Protein AF-A0A7Y2EKR3-F1 (afdb_monomer_lite)

pLDDT: mean 82.14, std 17.82, range [46.25, 97.62]

Sequence (101 aa):
MEQNEEEILEKFDDTYSQEEESLEIPQEVRKINTQAYDKSVADVVRMMAENDINLNPEYQRNYIWDNKRASLLIESIILNVPIPVIYVAQEDDDSWTVIEG

Radius of gyration: 22.46 Å; chains: 1; bounding box: 63×31×43 Å

Foldseek 3Di:
DVVVVVVVVVVVVVVVPPPPPPPCDDPVVPDDDDDDDDDDPVVVVVCVVVVLEAADPPPDDPDDDDPVNVVVVVVCVVVVNDDDDWDWDQDPVRRIYTDGD

Structure (mmCIF, N/CA/C/O backbone):
data_AF-A0A7Y2EKR3-F1
#
_entry.id   AF-A0A7Y2EKR3-F1
#
loop_
_atom_site.group_PDB
_atom_site.id
_atom_site.type_symbol
_atom_site.label_atom_id
_atom_site.label_alt_id
_atom_site.label_comp_id
_atom_site.label_asym_id
_atom_site.label_entity_id
_atom_site.label_seq_id
_atom_site.pdbx_PDB_ins_code
_atom_site.Cartn_x
_atom_site.Cartn_y
_atom_site.Cartn_z
_atom_site.occupancy
_atom_site.B_iso_or_equiv
_atom_site.auth_seq_id
_atom_site.auth_comp_id
_atom_site.auth_asym_id
_atom_site.auth_atom_id
_atom_site.pdbx_PDB_model_num
ATOM 1 N N . MET A 1 1 ? 47.640 -19.217 22.504 1.00 51.69 1 MET A N 1
ATOM 2 C CA . MET A 1 1 ? 46.218 -19.012 22.158 1.00 51.69 1 MET A CA 1
ATOM 3 C C . MET A 1 1 ? 45.956 -17.597 21.656 1.00 51.69 1 MET A C 1
ATOM 5 O O . MET A 1 1 ? 45.024 -17.452 20.893 1.00 51.69 1 MET A O 1
ATOM 9 N N . GLU A 1 2 ? 46.795 -16.605 21.977 1.00 53.16 2 GLU A N 1
ATOM 10 C CA . GLU A 1 2 ? 46.658 -15.228 21.454 1.00 53.16 2 GLU A CA 1
ATOM 11 C C . GLU A 1 2 ? 47.171 -15.047 20.009 1.00 53.16 2 GLU A C 1
ATOM 13 O O . GLU A 1 2 ? 46.659 -14.213 19.279 1.00 53.16 2 GLU A O 1
ATOM 18 N N . GLN A 1 3 ? 48.100 -15.887 19.529 1.00 51.62 3 GLN A N 1
ATOM 19 C CA . GLN A 1 3 ? 48.623 -15.798 18.147 1.00 51.62 3 GLN A CA 1
ATOM 20 C C . GLN A 1 3 ? 47.604 -16.161 17.050 1.00 51.62 3 GLN A C 1
ATOM 22 O O . GLN A 1 3 ? 47.893 -15.985 15.877 1.00 51.62 3 GLN A O 1
ATOM 27 N N . ASN A 1 4 ? 46.430 -16.680 17.418 1.00 57.44 4 ASN A N 1
ATOM 28 C CA . ASN A 1 4 ? 45.395 -17.090 16.468 1.00 57.44 4 ASN A CA 1
ATOM 29 C C . ASN A 1 4 ? 44.297 -16.023 16.312 1.00 57.44 4 ASN A C 1
ATOM 31 O O . ASN A 1 4 ? 43.493 -16.124 15.399 1.00 57.44 4 ASN A O 1
ATOM 35 N N . GLU A 1 5 ? 44.230 -15.028 17.204 1.00 51.25 5 GLU A N 1
ATOM 36 C CA . GLU A 1 5 ? 43.253 -13.931 17.122 1.00 51.25 5 GLU A CA 1
ATOM 37 C C . GLU A 1 5 ? 43.764 -12.784 16.243 1.00 51.25 5 GLU A C 1
ATOM 39 O O . GLU A 1 5 ? 42.988 -12.230 15.467 1.00 51.25 5 GLU A O 1
ATOM 44 N N . GLU A 1 6 ? 45.066 -12.482 16.288 1.00 51.97 6 GLU A N 1
ATOM 45 C CA . GLU A 1 6 ? 45.684 -11.464 15.424 1.00 51.97 6 GLU A CA 1
ATOM 46 C C . GLU A 1 6 ? 45.640 -11.868 13.939 1.00 51.97 6 GLU A C 1
ATOM 48 O O . GLU A 1 6 ? 45.283 -11.051 13.098 1.00 51.97 6 GLU A O 1
ATOM 53 N N . GLU A 1 7 ? 45.869 -13.148 13.620 1.00 53.03 7 GLU A N 1
ATOM 54 C CA . GLU A 1 7 ? 45.797 -13.681 12.246 1.00 53.03 7 GLU A CA 1
ATOM 55 C C . GLU A 1 7 ? 44.355 -13.710 11.692 1.00 53.03 7 GLU A C 1
ATOM 57 O O . GLU A 1 7 ? 44.124 -13.626 10.483 1.00 53.03 7 GLU A O 1
ATOM 62 N N . ILE A 1 8 ? 43.358 -13.814 12.580 1.00 55.84 8 ILE A N 1
ATOM 63 C CA . ILE A 1 8 ? 41.944 -13.697 12.211 1.00 55.84 8 ILE A CA 1
ATOM 64 C C . ILE A 1 8 ? 41.613 -12.229 11.928 1.00 55.84 8 ILE A C 1
ATOM 66 O O . ILE A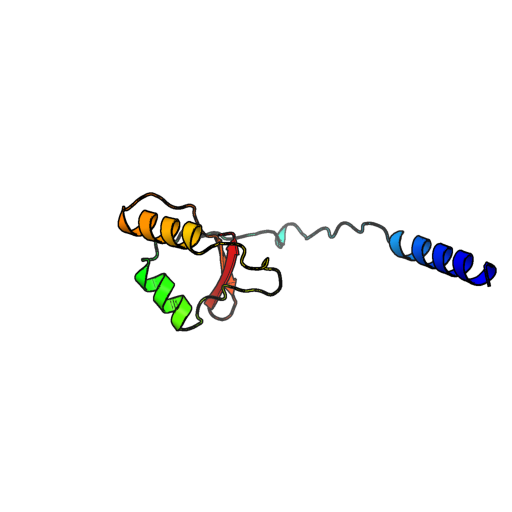 1 8 ? 41.021 -11.944 10.892 1.00 55.84 8 ILE A O 1
ATOM 70 N N . LEU A 1 9 ? 42.023 -11.301 12.798 1.00 48.94 9 LEU A N 1
ATOM 71 C CA . LEU A 1 9 ? 41.780 -9.863 12.630 1.00 48.94 9 LEU A CA 1
ATOM 72 C C . LEU A 1 9 ? 42.410 -9.303 11.343 1.00 48.94 9 LEU A C 1
ATOM 74 O O . LEU A 1 9 ? 41.753 -8.534 10.647 1.00 48.94 9 LEU A O 1
ATOM 78 N N . GLU A 1 10 ? 43.614 -9.750 10.976 1.00 51.72 10 GLU A N 1
ATOM 79 C CA . GLU A 1 10 ? 44.291 -9.355 9.728 1.00 51.72 10 GLU A CA 1
ATOM 80 C C . GLU A 1 10 ? 43.524 -9.829 8.477 1.00 51.72 10 GLU A C 1
ATOM 82 O O . GLU A 1 10 ? 43.320 -9.070 7.532 1.00 51.72 10 GLU A O 1
ATOM 87 N N . LYS A 1 11 ? 42.983 -11.058 8.496 1.00 46.41 11 LYS A N 1
ATOM 88 C CA . LYS A 1 11 ? 42.132 -11.577 7.406 1.00 46.41 11 LYS A CA 1
ATOM 89 C C . LYS A 1 11 ? 40.789 -10.862 7.272 1.00 46.41 11 LYS A C 1
ATOM 91 O O . LYS A 1 11 ? 40.209 -10.850 6.182 1.00 46.41 11 LYS A O 1
ATOM 96 N N . PHE A 1 12 ? 40.262 -10.326 8.371 1.00 47.59 12 PHE A N 1
ATOM 97 C CA . PHE A 1 12 ? 39.018 -9.565 8.346 1.00 47.59 12 PHE A CA 1
ATOM 98 C C . PHE A 1 12 ? 39.219 -8.1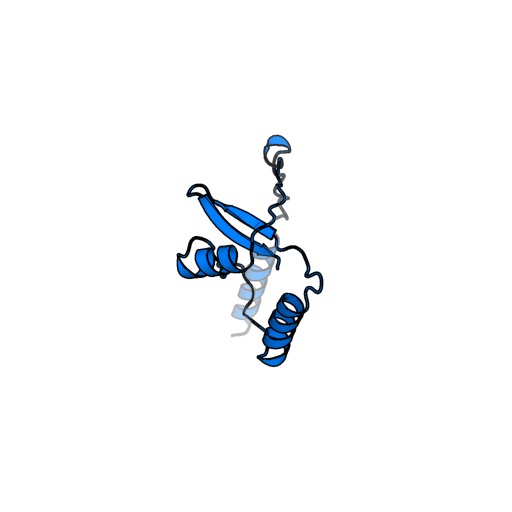78 7.717 1.00 47.59 12 PHE A C 1
ATOM 100 O O . PHE A 1 12 ? 38.320 -7.734 7.011 1.00 47.59 12 PHE A O 1
ATOM 107 N N . ASP A 1 13 ? 40.379 -7.536 7.888 1.00 46.25 13 ASP A N 1
ATOM 108 C CA . ASP A 1 13 ? 40.660 -6.194 7.343 1.00 46.25 13 ASP A CA 1
ATOM 109 C C . ASP A 1 13 ? 40.901 -6.203 5.817 1.00 46.25 13 ASP A C 1
ATOM 111 O O . ASP A 1 13 ? 40.355 -5.381 5.075 1.00 46.25 13 ASP A O 1
ATOM 115 N N . ASP A 1 14 ? 41.598 -7.226 5.308 1.00 47.84 14 ASP A N 1
ATOM 116 C CA . ASP A 1 14 ? 41.846 -7.391 3.866 1.00 47.84 14 ASP A CA 1
ATOM 117 C C . ASP A 1 14 ? 40.567 -7.680 3.052 1.00 47.84 14 ASP A C 1
ATOM 119 O O . ASP A 1 14 ? 40.519 -7.439 1.844 1.00 47.84 14 ASP A O 1
ATOM 123 N N . THR A 1 15 ? 39.500 -8.179 3.690 1.00 46.50 15 THR A N 1
ATOM 124 C CA . THR A 1 15 ? 38.248 -8.532 2.994 1.00 46.50 15 THR A CA 1
ATOM 125 C C . THR A 1 15 ? 37.332 -7.321 2.775 1.00 46.50 15 THR A C 1
ATOM 127 O O . THR A 1 15 ? 36.603 -7.290 1.783 1.00 46.50 15 THR A O 1
ATOM 130 N N . TYR A 1 16 ? 37.378 -6.308 3.649 1.00 52.12 16 TYR A N 1
ATOM 131 C CA . TYR A 1 16 ? 36.554 -5.091 3.526 1.00 52.12 16 TYR A CA 1
ATOM 132 C C . TYR A 1 16 ? 37.221 -3.966 2.728 1.00 52.12 16 TYR A C 1
ATOM 134 O O . TYR A 1 16 ? 36.582 -2.954 2.457 1.00 52.12 16 TYR A O 1
ATOM 142 N N . SER A 1 17 ? 38.469 -4.158 2.300 1.00 48.19 17 SER A N 1
ATOM 143 C CA . SER A 1 17 ? 39.166 -3.235 1.397 1.00 48.19 17 SER A CA 1
ATOM 144 C C . SER A 1 17 ? 38.848 -3.488 -0.083 1.00 48.19 17 SER A C 1
ATOM 146 O O . SER A 1 17 ? 39.520 -2.938 -0.955 1.00 48.19 17 SER A O 1
ATOM 148 N N . GLN A 1 18 ? 37.830 -4.306 -0.390 1.00 49.41 18 GLN A N 1
ATOM 149 C CA . GLN A 1 18 ? 37.276 -4.377 -1.739 1.00 49.41 18 GLN A CA 1
ATOM 150 C C . GLN A 1 18 ? 36.710 -3.004 -2.075 1.00 49.41 18 GLN A C 1
ATOM 152 O O . GLN A 1 18 ? 35.705 -2.578 -1.511 1.00 49.41 18 GLN A O 1
ATOM 157 N N . GLU A 1 19 ? 37.458 -2.318 -2.933 1.00 53.31 19 GLU A N 1
ATOM 158 C CA . GLU A 1 19 ? 37.118 -1.100 -3.647 1.00 53.31 19 GLU A CA 1
ATOM 159 C C . GLU A 1 19 ? 35.596 -0.961 -3.754 1.00 53.31 19 GLU A C 1
ATOM 161 O O . GLU A 1 19 ? 34.926 -1.872 -4.243 1.00 53.31 19 GLU A O 1
ATOM 166 N N . GLU A 1 20 ? 35.047 0.160 -3.268 1.00 56.41 20 GLU A N 1
ATOM 167 C CA . GLU A 1 20 ? 33.690 0.586 -3.608 1.00 56.41 20 GLU A CA 1
ATOM 168 C C . GLU A 1 20 ? 33.641 0.764 -5.131 1.00 56.41 20 GLU A C 1
ATOM 170 O O . GLU A 1 20 ? 33.790 1.865 -5.661 1.00 56.41 20 GLU A O 1
ATOM 175 N N . GLU A 1 21 ? 33.504 -0.340 -5.861 1.00 54.19 21 GLU A N 1
ATOM 176 C CA . GLU A 1 21 ? 33.278 -0.337 -7.287 1.00 54.19 21 GLU A CA 1
ATOM 177 C C . GLU A 1 21 ? 31.875 0.230 -7.442 1.00 54.19 21 GLU A C 1
ATOM 179 O O . GLU A 1 21 ? 30.860 -0.449 -7.263 1.00 54.19 21 GLU A O 1
ATOM 184 N N . SER A 1 22 ? 31.812 1.543 -7.657 1.00 61.19 22 SER A N 1
ATOM 185 C CA . SER A 1 22 ? 30.568 2.224 -7.946 1.00 61.19 22 SER A CA 1
ATOM 186 C C . SER A 1 22 ? 29.964 1.519 -9.151 1.00 61.19 22 SER A C 1
ATOM 188 O O . SER A 1 22 ? 30.497 1.621 -10.256 1.00 61.19 22 SER A O 1
ATOM 190 N N . LEU A 1 23 ? 28.878 0.777 -8.934 1.00 64.81 23 LEU A N 1
ATOM 191 C CA . LEU A 1 23 ? 28.099 0.175 -10.003 1.00 64.81 23 LEU A CA 1
ATOM 192 C C . LEU A 1 23 ? 27.552 1.321 -10.859 1.00 64.81 23 LEU A C 1
ATOM 194 O O . LEU A 1 23 ? 26.491 1.887 -10.584 1.00 64.81 23 LEU A O 1
ATOM 198 N N . GLU A 1 24 ? 28.308 1.722 -11.879 1.00 66.62 24 GLU A N 1
ATOM 199 C CA . GLU A 1 24 ? 27.877 2.720 -12.841 1.00 66.62 24 GLU A CA 1
ATOM 200 C C . GLU A 1 24 ? 26.811 2.081 -13.725 1.00 66.62 24 GLU A C 1
ATOM 202 O O . GLU A 1 24 ? 27.082 1.549 -14.797 1.00 66.62 24 GLU A O 1
ATOM 207 N N . ILE A 1 25 ? 25.561 2.116 -13.256 1.00 73.31 25 ILE A N 1
ATOM 208 C CA . ILE A 1 25 ? 24.419 1.680 -14.056 1.00 73.31 25 ILE A CA 1
ATOM 209 C C . ILE A 1 25 ? 24.388 2.570 -15.306 1.00 73.31 25 ILE A C 1
ATOM 211 O O . ILE A 1 25 ? 24.229 3.795 -15.141 1.00 73.31 25 ILE A O 1
ATOM 215 N N . PRO A 1 26 ? 24.520 2.003 -16.525 1.00 78.06 26 PRO A N 1
ATOM 216 C CA . PRO A 1 26 ? 24.503 2.775 -17.760 1.00 78.06 26 PRO A CA 1
ATOM 217 C C . PRO A 1 26 ? 23.263 3.671 -17.823 1.00 78.06 26 PRO A C 1
ATOM 219 O O . PRO A 1 26 ? 22.179 3.288 -17.382 1.00 78.06 26 PRO A O 1
ATOM 222 N N . GLN A 1 27 ? 23.394 4.887 -18.357 1.00 67.75 27 GLN A N 1
ATOM 223 C CA . GLN A 1 27 ? 22.278 5.845 -18.355 1.00 67.75 27 GLN A CA 1
ATOM 224 C C . GLN A 1 27 ? 21.038 5.323 -19.098 1.00 67.75 27 GLN A C 1
ATOM 226 O O . GLN A 1 27 ? 19.917 5.656 -18.722 1.00 67.75 27 GLN A O 1
ATOM 231 N N . GLU A 1 28 ? 21.235 4.459 -20.097 1.00 69.19 28 GLU A N 1
ATOM 232 C CA . GLU A 1 28 ? 20.164 3.835 -20.881 1.00 69.19 28 GLU A CA 1
ATOM 233 C C . GLU A 1 28 ? 19.246 2.935 -20.036 1.00 69.19 28 GLU A C 1
ATOM 235 O O . GLU A 1 28 ? 18.050 2.858 -20.313 1.00 69.19 28 GLU A O 1
ATOM 240 N N . VAL A 1 29 ? 19.763 2.325 -18.959 1.00 66.38 29 VAL A N 1
ATOM 241 C CA . VAL A 1 29 ? 18.996 1.434 -18.066 1.00 66.38 29 VAL A CA 1
ATOM 242 C C . VAL A 1 29 ? 18.265 2.190 -16.947 1.00 66.38 29 VAL A C 1
ATOM 244 O O . VAL A 1 29 ? 17.475 1.602 -16.218 1.00 66.38 29 VAL A O 1
ATOM 247 N N . ARG A 1 30 ? 18.477 3.508 -16.808 1.00 65.75 30 ARG A N 1
ATOM 248 C CA . ARG A 1 30 ? 17.848 4.343 -15.761 1.00 65.75 30 ARG A CA 1
ATOM 249 C C . ARG A 1 30 ? 16.479 4.901 -16.152 1.00 65.75 30 ARG A C 1
ATOM 251 O O . ARG A 1 30 ? 15.942 5.764 -15.455 1.00 65.75 30 ARG A O 1
ATOM 258 N N . LYS A 1 31 ? 15.913 4.480 -17.284 1.00 73.94 31 LYS A N 1
ATOM 259 C CA . LYS A 1 31 ? 14.623 4.995 -17.745 1.00 73.94 31 LYS A CA 1
ATOM 260 C C . LYS A 1 31 ? 13.482 4.338 -16.968 1.00 73.94 31 LYS A C 1
ATOM 262 O O . LYS A 1 31 ? 12.991 3.281 -17.344 1.00 73.94 31 LYS A O 1
ATOM 267 N N . ILE A 1 32 ? 13.044 5.003 -15.905 1.00 79.44 32 ILE A N 1
ATOM 268 C CA . ILE A 1 32 ? 11.871 4.603 -15.127 1.00 79.44 32 ILE A CA 1
ATOM 269 C C . ILE A 1 32 ? 10.630 5.226 -15.773 1.00 79.44 32 ILE A C 1
ATOM 271 O O . ILE A 1 32 ? 10.561 6.444 -15.946 1.00 79.44 32 ILE A O 1
ATOM 275 N N . ASN A 1 33 ? 9.647 4.398 -16.129 1.00 84.81 33 ASN A N 1
ATOM 276 C CA . ASN A 1 33 ? 8.328 4.869 -16.545 1.00 84.81 33 ASN A CA 1
ATOM 277 C C . ASN A 1 33 ? 7.395 4.812 -15.334 1.00 84.81 33 ASN A C 1
ATOM 279 O O . ASN A 1 33 ? 7.135 3.733 -14.812 1.00 84.81 33 ASN A O 1
ATOM 283 N N . THR A 1 34 ? 6.886 5.960 -14.894 1.00 88.38 34 THR A N 1
ATOM 284 C CA . THR A 1 34 ? 5.916 6.046 -13.798 1.00 88.38 34 THR A CA 1
ATOM 285 C C . THR A 1 34 ? 4.541 6.418 -14.336 1.00 88.38 34 THR A C 1
ATOM 287 O O . THR A 1 34 ? 4.412 7.212 -15.269 1.00 88.38 34 THR A O 1
ATOM 290 N N . GLN A 1 35 ? 3.498 5.825 -13.759 1.00 89.62 35 GLN A N 1
ATOM 291 C CA . GLN A 1 35 ? 2.106 6.099 -14.108 1.00 89.62 35 GLN A CA 1
ATOM 292 C C . GLN A 1 35 ? 1.285 6.210 -12.823 1.00 89.62 35 GLN A C 1
ATOM 294 O O . GLN A 1 35 ? 1.460 5.409 -11.906 1.00 89.62 35 GLN A O 1
ATOM 299 N N . ALA A 1 36 ? 0.411 7.213 -12.748 1.00 90.69 36 ALA A N 1
ATOM 300 C CA . ALA A 1 36 ? -0.508 7.378 -11.628 1.00 90.69 36 ALA A CA 1
ATOM 301 C C . ALA A 1 36 ? -1.781 6.553 -11.864 1.00 90.69 36 ALA A C 1
ATOM 303 O O . ALA A 1 36 ? -2.326 6.563 -12.969 1.00 90.69 36 ALA A O 1
ATOM 304 N N . TYR A 1 37 ? -2.259 5.875 -10.820 1.00 90.81 37 TYR A N 1
ATOM 305 C CA . TYR A 1 37 ? -3.476 5.065 -10.850 1.00 90.81 37 TYR A CA 1
ATOM 306 C C . TYR A 1 37 ? -4.415 5.446 -9.706 1.00 90.81 37 TYR A C 1
ATOM 308 O O . TYR A 1 37 ? -4.027 5.391 -8.542 1.00 90.81 37 TYR A O 1
ATOM 316 N N . ASP A 1 38 ? -5.676 5.721 -10.039 1.00 91.50 38 ASP A N 1
ATOM 317 C CA . ASP A 1 38 ? -6.748 5.969 -9.069 1.00 91.50 38 ASP A CA 1
ATOM 318 C C . ASP A 1 38 ? -7.556 4.682 -8.842 1.00 91.50 38 ASP A C 1
ATOM 320 O O . ASP A 1 38 ? -8.658 4.510 -9.370 1.00 91.50 38 ASP A O 1
ATOM 324 N N . LYS A 1 39 ? -6.990 3.724 -8.096 1.00 92.38 39 LYS A N 1
ATOM 325 C CA . LYS A 1 39 ? -7.716 2.496 -7.729 1.00 92.38 39 LYS A CA 1
ATOM 326 C C . LYS A 1 39 ? -8.700 2.753 -6.597 1.00 92.38 39 LYS A C 1
ATOM 328 O O . LYS A 1 39 ? -8.395 3.463 -5.639 1.00 92.38 39 LYS A O 1
ATOM 333 N N . SER A 1 40 ? -9.862 2.103 -6.660 1.00 94.69 40 SER A N 1
ATOM 334 C CA . SER A 1 40 ? -10.761 2.078 -5.511 1.00 94.69 40 SER A CA 1
ATOM 335 C C . SER A 1 40 ? -10.174 1.209 -4.394 1.00 94.69 40 SER A C 1
ATOM 337 O O . SER A 1 40 ? -9.452 0.244 -4.648 1.00 94.69 40 SER A O 1
ATOM 339 N N . VAL A 1 41 ? -10.530 1.506 -3.142 1.00 94.00 41 VAL A N 1
ATOM 340 C CA . VAL A 1 41 ? -10.143 0.668 -1.991 1.00 94.00 41 VAL A CA 1
ATOM 341 C C . VAL A 1 41 ? -10.623 -0.774 -2.180 1.00 94.00 41 VAL A C 1
ATOM 343 O O . VAL A 1 41 ? -9.911 -1.709 -1.829 1.00 94.00 41 VAL A O 1
ATOM 346 N N . ALA A 1 42 ? -11.802 -0.965 -2.781 1.00 96.06 42 ALA A N 1
ATOM 347 C CA . ALA A 1 42 ? -12.341 -2.290 -3.069 1.00 96.06 42 ALA A CA 1
ATOM 348 C C . ALA A 1 42 ? -11.462 -3.068 -4.061 1.00 96.06 42 ALA A C 1
ATOM 350 O O . ALA A 1 42 ? -11.211 -4.252 -3.844 1.00 96.06 42 ALA A O 1
ATOM 351 N N . ASP A 1 43 ? -10.953 -2.404 -5.103 1.00 96.25 43 ASP A N 1
ATOM 352 C CA . ASP A 1 43 ? -10.051 -3.032 -6.073 1.00 96.25 43 ASP A CA 1
ATOM 353 C C . ASP A 1 43 ? -8.726 -3.428 -5.428 1.00 96.25 43 ASP A C 1
ATOM 355 O O . ASP A 1 43 ? -8.250 -4.534 -5.660 1.00 96.25 43 ASP A O 1
ATOM 359 N N . VAL A 1 44 ? -8.151 -2.558 -4.588 1.00 94.56 44 VAL A N 1
ATOM 360 C CA . VAL A 1 44 ? -6.911 -2.867 -3.857 1.00 94.56 44 VAL A CA 1
ATOM 361 C C . VAL A 1 44 ? -7.119 -4.076 -2.946 1.00 94.56 44 VAL A C 1
ATOM 363 O O . VAL A 1 44 ? -6.333 -5.015 -2.992 1.00 94.56 44 VAL A O 1
ATOM 366 N N . VAL A 1 45 ? -8.210 -4.109 -2.176 1.00 95.44 45 VAL A N 1
ATOM 367 C CA . VAL A 1 45 ? -8.541 -5.251 -1.306 1.00 95.44 45 VAL A CA 1
ATOM 368 C C . VAL A 1 45 ? -8.738 -6.535 -2.112 1.00 95.44 45 VAL A C 1
ATOM 370 O O . VAL A 1 45 ? -8.276 -7.593 -1.687 1.00 95.44 45 VAL A O 1
ATOM 373 N N . ARG A 1 46 ? -9.386 -6.462 -3.281 1.00 97.44 46 ARG A N 1
ATOM 374 C CA . ARG A 1 46 ? -9.526 -7.615 -4.177 1.00 97.44 46 ARG A CA 1
ATOM 375 C C . ARG A 1 46 ? -8.160 -8.112 -4.651 1.00 97.44 46 ARG A C 1
ATOM 377 O O . ARG A 1 46 ? -7.892 -9.296 -4.510 1.00 97.44 46 ARG A O 1
ATOM 384 N N . MET A 1 47 ? -7.292 -7.221 -5.132 1.00 95.81 47 MET A N 1
ATOM 385 C CA . MET A 1 47 ? -5.939 -7.582 -5.577 1.00 95.81 47 MET A CA 1
ATOM 386 C C . MET A 1 47 ? -5.136 -8.254 -4.456 1.00 95.81 47 MET A C 1
ATOM 388 O O . MET A 1 47 ? -4.429 -9.226 -4.700 1.00 95.81 47 MET A O 1
ATOM 392 N N . MET A 1 48 ? -5.279 -7.781 -3.212 1.00 95.12 48 MET A N 1
ATOM 393 C CA . MET A 1 48 ? -4.656 -8.421 -2.046 1.00 95.12 48 MET A CA 1
ATOM 394 C C . MET A 1 48 ? -5.205 -9.832 -1.796 1.00 95.12 48 MET A C 1
ATOM 396 O O . MET A 1 48 ? -4.451 -10.714 -1.403 1.00 95.12 48 MET A O 1
ATOM 400 N N . ALA A 1 49 ? -6.508 -10.051 -1.996 1.00 96.44 49 ALA A N 1
ATOM 401 C CA . ALA A 1 49 ? -7.148 -11.352 -1.801 1.00 96.44 49 ALA A CA 1
ATOM 402 C C . ALA A 1 49 ? -6.842 -12.353 -2.930 1.00 96.44 49 ALA A C 1
ATOM 404 O O . ALA A 1 49 ? -6.826 -13.558 -2.687 1.00 96.44 49 ALA A O 1
ATOM 405 N N . GLU A 1 50 ? -6.619 -11.854 -4.146 1.00 96.56 50 GLU A N 1
ATOM 406 C CA . GLU A 1 50 ? -6.289 -12.640 -5.343 1.00 96.56 50 GLU A CA 1
ATOM 407 C C . GLU A 1 50 ? -4.774 -12.882 -5.493 1.00 96.56 50 GLU A C 1
ATOM 409 O O . GLU A 1 50 ? -4.362 -13.628 -6.375 1.00 96.56 50 GLU A O 1
ATOM 414 N N . ASN A 1 51 ? -3.953 -12.331 -4.588 1.00 94.19 51 ASN A N 1
ATOM 415 C CA . ASN A 1 51 ? -2.486 -12.320 -4.654 1.00 94.19 51 ASN A CA 1
ATOM 416 C C . ASN A 1 51 ? -1.914 -11.619 -5.905 1.00 94.19 51 ASN A C 1
ATOM 418 O O . ASN A 1 51 ? -0.754 -11.831 -6.250 1.00 94.19 51 ASN A O 1
ATOM 422 N N . ASP A 1 52 ? -2.680 -10.721 -6.525 1.00 96.31 52 ASP A N 1
ATOM 423 C CA . ASP A 1 52 ? -2.221 -9.871 -7.634 1.00 96.31 52 ASP A CA 1
ATOM 424 C C . ASP A 1 52 ? -1.246 -8.778 -7.164 1.00 96.31 52 ASP A C 1
ATOM 426 O O . ASP A 1 52 ? -0.595 -8.121 -7.976 1.00 96.31 52 ASP A O 1
ATOM 430 N N . ILE A 1 53 ? -1.168 -8.543 -5.848 1.00 95.44 53 ILE A N 1
ATOM 431 C CA . ILE A 1 53 ? -0.221 -7.615 -5.232 1.00 95.44 53 ILE A CA 1
ATOM 432 C C . ILE A 1 53 ? 0.599 -8.293 -4.127 1.00 95.44 53 ILE A C 1
ATOM 434 O O . ILE A 1 53 ? 0.070 -8.757 -3.115 1.00 95.44 53 ILE A O 1
ATOM 438 N N . ASN A 1 54 ? 1.918 -8.297 -4.290 1.00 94.94 54 ASN A N 1
ATOM 439 C CA . ASN A 1 54 ? 2.879 -8.706 -3.284 1.00 94.94 54 ASN A CA 1
ATOM 440 C C . ASN A 1 54 ? 3.171 -7.554 -2.309 1.00 94.94 54 ASN A C 1
ATOM 442 O O . ASN A 1 54 ? 3.903 -6.609 -2.610 1.00 94.94 54 ASN A O 1
ATOM 446 N N . LEU A 1 55 ? 2.604 -7.652 -1.106 1.00 92.06 55 LEU A N 1
ATOM 447 C CA . LEU A 1 55 ? 2.782 -6.669 -0.030 1.00 92.06 55 LEU A CA 1
ATOM 448 C C . LEU A 1 55 ? 4.029 -6.911 0.830 1.00 92.06 55 LEU A C 1
ATOM 450 O O . LEU A 1 55 ? 4.396 -6.044 1.624 1.00 92.06 55 LEU A O 1
ATOM 454 N N . ASN A 1 56 ? 4.640 -8.095 0.733 1.00 91.56 56 ASN A N 1
ATOM 455 C CA . ASN A 1 56 ? 5.737 -8.514 1.601 1.00 91.56 56 ASN A CA 1
ATOM 456 C C . ASN A 1 56 ? 6.918 -9.062 0.782 1.00 91.56 56 ASN A C 1
ATOM 458 O O . ASN A 1 56 ? 7.249 -10.247 0.904 1.00 91.56 56 ASN A O 1
ATOM 462 N N . PRO A 1 57 ? 7.547 -8.225 -0.065 1.00 91.62 57 PRO A N 1
ATOM 463 C CA . PRO A 1 57 ? 8.774 -8.611 -0.747 1.00 91.62 57 PRO A CA 1
ATOM 464 C C . PRO A 1 57 ? 9.916 -8.843 0.253 1.00 91.62 57 PRO A C 1
ATOM 466 O O . PRO A 1 57 ? 9.888 -8.339 1.375 1.00 91.62 57 PRO A O 1
ATOM 469 N N . GLU A 1 58 ? 10.946 -9.587 -0.156 1.00 90.88 58 GLU A N 1
ATOM 470 C CA . GLU A 1 58 ? 12.031 -10.041 0.736 1.00 90.88 58 GLU A CA 1
ATOM 471 C C . GLU A 1 58 ? 12.808 -8.901 1.413 1.00 90.88 58 GLU A C 1
ATOM 473 O O . GLU A 1 58 ? 13.345 -9.067 2.506 1.00 90.88 58 GLU A O 1
ATOM 478 N N . TYR A 1 59 ? 12.845 -7.731 0.778 1.00 88.75 59 TYR A N 1
ATOM 479 C CA . TYR A 1 59 ? 13.504 -6.526 1.278 1.00 88.75 59 TYR A CA 1
ATOM 480 C C . TYR A 1 59 ? 12.604 -5.649 2.167 1.00 88.75 59 TYR A C 1
ATOM 482 O O . TYR A 1 59 ? 13.063 -4.622 2.670 1.00 88.75 59 TYR A O 1
ATOM 490 N N . GLN A 1 60 ? 11.331 -6.012 2.368 1.00 90.31 60 GLN A N 1
ATOM 491 C CA . GLN A 1 60 ? 10.403 -5.217 3.169 1.00 90.31 60 GLN A CA 1
ATOM 492 C C . GLN A 1 60 ? 10.697 -5.352 4.666 1.00 90.31 60 GLN A C 1
ATOM 494 O O . GLN A 1 60 ? 10.950 -6.436 5.193 1.00 90.31 60 GLN A O 1
ATOM 499 N N . ARG A 1 61 ? 10.624 -4.230 5.389 1.00 89.44 61 ARG A N 1
ATOM 500 C CA . ARG A 1 61 ? 10.784 -4.246 6.848 1.00 89.44 61 ARG A CA 1
ATOM 501 C C . ARG A 1 61 ? 9.608 -4.955 7.515 1.00 89.44 61 ARG A C 1
ATOM 503 O O . ARG A 1 61 ? 8.471 -4.864 7.059 1.00 89.44 61 ARG A O 1
ATOM 510 N N . ASN A 1 62 ? 9.871 -5.568 8.668 1.00 90.94 62 ASN A N 1
ATOM 511 C CA . ASN A 1 62 ? 8.816 -6.165 9.482 1.00 90.94 62 ASN A CA 1
ATOM 512 C C . ASN A 1 62 ? 7.696 -5.156 9.768 1.00 90.94 62 ASN A C 1
ATOM 514 O O . ASN A 1 62 ? 7.945 -3.974 10.024 1.00 90.94 62 ASN A O 1
ATOM 518 N N . TYR A 1 63 ? 6.459 -5.642 9.770 1.00 90.62 63 TYR A N 1
ATOM 519 C CA . TYR A 1 63 ? 5.294 -4.842 10.118 1.00 90.62 63 TYR A CA 1
ATOM 520 C C . TYR A 1 63 ? 5.390 -4.348 11.574 1.00 90.62 63 TYR A C 1
ATOM 522 O O . TYR A 1 63 ? 5.461 -5.144 12.509 1.00 90.62 63 TYR A O 1
ATOM 530 N N . ILE A 1 64 ? 5.392 -3.024 11.764 1.00 92.31 64 ILE A N 1
ATOM 531 C CA . ILE A 1 64 ? 5.562 -2.366 13.079 1.00 92.31 64 ILE A CA 1
ATOM 532 C C . ILE A 1 64 ? 4.324 -1.590 13.554 1.00 92.31 64 ILE A C 1
ATOM 534 O O . ILE A 1 64 ? 4.392 -0.844 14.535 1.00 92.31 64 ILE A O 1
ATOM 538 N N . TRP A 1 65 ? 3.206 -1.674 12.836 1.00 94.31 65 TRP A N 1
ATOM 539 C CA . TRP A 1 65 ? 1.998 -0.945 13.211 1.00 94.31 65 TRP A CA 1
ATOM 540 C C . TRP A 1 65 ? 1.227 -1.703 14.289 1.00 94.31 65 TRP A C 1
ATOM 542 O O . TRP A 1 65 ? 0.985 -2.902 14.190 1.00 94.31 65 TRP A O 1
ATOM 552 N N . ASP A 1 66 ? 0.818 -0.985 15.330 1.00 96.69 66 ASP A N 1
ATOM 553 C CA . ASP A 1 66 ? -0.118 -1.506 16.314 1.00 96.69 66 ASP A CA 1
ATOM 554 C C . ASP A 1 66 ? -1.562 -1.396 15.794 1.00 96.69 66 ASP A C 1
ATOM 556 O O . ASP A 1 66 ? -1.862 -0.687 14.827 1.00 96.69 66 ASP A O 1
ATOM 560 N N . ASN A 1 67 ? -2.493 -2.074 16.469 1.00 97.19 67 ASN A N 1
ATOM 561 C CA . ASN A 1 67 ? -3.910 -2.049 16.089 1.00 97.19 67 ASN A CA 1
ATOM 562 C C . ASN A 1 67 ? -4.490 -0.626 16.077 1.00 97.19 67 ASN A C 1
ATOM 564 O O . ASN A 1 67 ? -5.420 -0.344 15.320 1.00 97.19 67 ASN A O 1
ATOM 568 N N . LYS A 1 68 ? -3.939 0.283 16.891 1.00 97.50 68 LYS A N 1
ATOM 569 C CA . LYS A 1 68 ? -4.381 1.677 16.955 1.00 97.50 68 LYS A CA 1
ATOM 570 C C . LYS A 1 68 ? -4.023 2.428 15.673 1.00 97.50 68 LYS A C 1
ATOM 572 O O . LYS A 1 68 ? -4.901 3.053 15.088 1.00 97.50 68 LYS A O 1
ATOM 577 N N . ARG A 1 69 ? -2.767 2.354 15.217 1.00 95.94 69 ARG A N 1
ATOM 578 C CA . ARG A 1 69 ? -2.326 2.984 13.961 1.00 95.94 69 ARG A CA 1
ATOM 579 C C . ARG A 1 69 ? -3.059 2.410 12.754 1.00 95.94 69 ARG A C 1
ATOM 581 O O . ARG A 1 69 ? -3.533 3.180 11.927 1.00 95.94 69 ARG A O 1
ATOM 588 N N . ALA A 1 70 ? -3.237 1.089 12.706 1.00 95.62 70 ALA A N 1
ATOM 589 C CA . ALA A 1 70 ? -4.003 0.441 11.640 1.00 95.62 70 ALA A CA 1
ATOM 590 C C . ALA A 1 70 ? -5.457 0.944 11.589 1.00 95.62 70 ALA A C 1
ATOM 592 O O . ALA A 1 70 ? -5.962 1.284 10.522 1.00 95.62 70 ALA A O 1
ATOM 593 N N . SER A 1 71 ? -6.107 1.078 12.749 1.00 97.62 71 SER A N 1
ATOM 594 C CA . SER A 1 71 ? -7.474 1.611 12.833 1.00 97.62 71 SER A CA 1
ATOM 595 C C . SER A 1 71 ? -7.580 3.059 12.345 1.00 97.62 71 SER A C 1
ATOM 597 O O . SER A 1 71 ? -8.537 3.391 11.655 1.00 97.62 71 SER A O 1
ATOM 599 N N . LEU A 1 72 ? -6.594 3.913 12.649 1.00 96.69 72 LEU A N 1
ATOM 600 C CA . LEU A 1 72 ? -6.587 5.317 12.209 1.00 96.69 72 LEU A CA 1
ATOM 601 C C . LEU A 1 72 ? -6.497 5.460 10.682 1.00 96.69 72 LEU A C 1
ATOM 603 O O . LEU A 1 72 ? -7.096 6.371 10.110 1.00 96.69 72 LEU A O 1
ATOM 607 N N . LEU A 1 73 ? -5.777 4.558 10.008 1.00 95.38 73 LEU A N 1
ATOM 608 C CA . LEU A 1 73 ? -5.735 4.532 8.545 1.00 95.38 73 LEU A CA 1
ATOM 609 C C . LEU A 1 73 ? -7.108 4.175 7.962 1.00 95.38 73 LEU A C 1
ATOM 611 O O . LEU A 1 73 ? -7.586 4.853 7.057 1.00 95.38 73 LEU A O 1
ATOM 615 N N . ILE A 1 74 ? -7.769 3.159 8.522 1.00 95.94 74 ILE A N 1
ATOM 616 C CA . ILE A 1 74 ? -9.125 2.766 8.109 1.00 95.94 74 ILE A CA 1
ATOM 617 C C . ILE A 1 74 ? -10.113 3.919 8.340 1.00 95.94 74 ILE A C 1
ATOM 619 O O . ILE A 1 74 ? -10.926 4.225 7.470 1.00 95.94 74 ILE A O 1
ATOM 623 N N . GLU A 1 75 ? -10.025 4.593 9.487 1.00 97.19 75 GLU A N 1
ATOM 624 C CA . GLU A 1 75 ? -10.850 5.761 9.800 1.00 97.19 75 GLU A CA 1
ATOM 625 C C . GLU A 1 75 ? -10.627 6.899 8.795 1.00 97.19 75 GLU A C 1
ATOM 627 O O . GLU A 1 75 ? -11.594 7.469 8.295 1.00 97.19 75 GLU A O 1
ATOM 632 N N . SE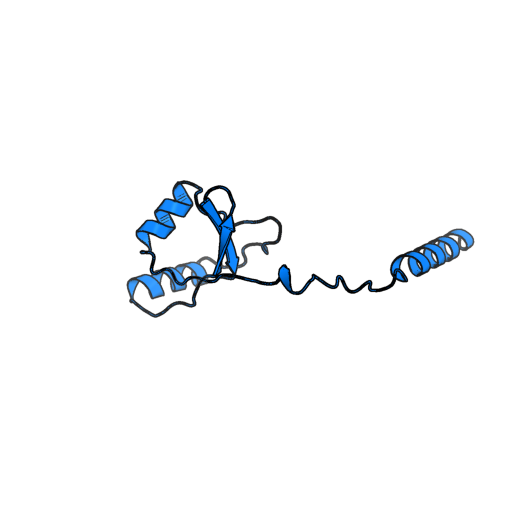R A 1 76 ? -9.371 7.177 8.430 1.00 96.94 76 SER A N 1
ATOM 633 C CA . SER A 1 76 ? -9.026 8.194 7.425 1.00 96.94 76 SER A CA 1
ATOM 634 C C . SER A 1 76 ? -9.698 7.912 6.080 1.00 96.94 76 SER A C 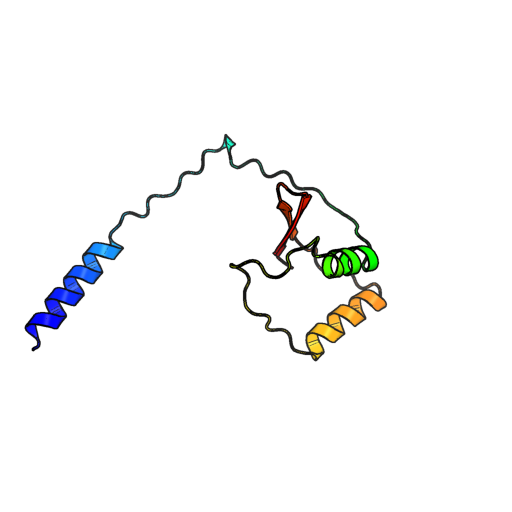1
ATOM 636 O O . SER A 1 76 ? -10.280 8.819 5.485 1.00 96.94 76 SER A O 1
ATOM 638 N N . ILE A 1 77 ? -9.697 6.648 5.644 1.00 95.12 77 ILE A N 1
ATOM 639 C CA . ILE A 1 77 ? -10.376 6.209 4.417 1.00 95.12 77 ILE A CA 1
ATOM 640 C C . ILE A 1 77 ? -11.889 6.449 4.513 1.00 95.12 77 ILE A C 1
ATOM 642 O O . ILE A 1 77 ? -12.476 7.035 3.607 1.00 95.12 77 ILE A O 1
ATOM 646 N N . ILE A 1 78 ? -12.530 6.041 5.614 1.00 96.12 78 ILE A N 1
ATOM 647 C CA . ILE A 1 78 ? -13.983 6.205 5.811 1.00 96.12 78 ILE A CA 1
ATOM 648 C C . ILE A 1 78 ? -14.380 7.690 5.854 1.00 96.12 78 ILE A C 1
ATOM 650 O O . ILE A 1 78 ? -15.438 8.066 5.349 1.00 96.12 78 ILE A O 1
ATOM 654 N N . LEU A 1 79 ? -13.535 8.538 6.441 1.00 97.06 79 LEU A N 1
ATOM 655 C CA . LEU A 1 79 ? -13.753 9.981 6.551 1.00 97.06 79 LEU A CA 1
ATOM 656 C C . LEU A 1 79 ? -13.369 10.765 5.284 1.00 97.06 79 LEU A C 1
ATOM 658 O O . LEU A 1 79 ? -13.506 11.988 5.278 1.00 97.06 79 LEU A O 1
ATOM 662 N N . ASN A 1 80 ? -12.914 10.096 4.218 1.00 94.94 80 ASN A N 1
ATOM 663 C CA . ASN A 1 80 ? -12.387 10.723 2.999 1.00 94.94 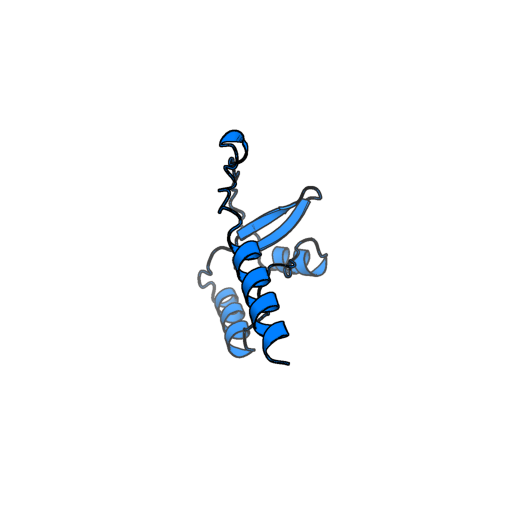80 ASN A CA 1
ATOM 664 C C . ASN A 1 80 ? -11.249 11.724 3.272 1.00 94.94 80 ASN A C 1
ATOM 666 O O . ASN A 1 80 ? -11.126 12.755 2.606 1.00 94.94 80 ASN A O 1
ATOM 670 N N . VAL A 1 81 ? -10.411 11.426 4.264 1.00 96.50 81 VAL A N 1
ATOM 671 C CA . VAL A 1 81 ? -9.173 12.167 4.505 1.00 96.50 81 VAL A CA 1
ATOM 672 C C . VAL A 1 81 ? -8.136 11.715 3.469 1.00 96.50 81 VAL A C 1
ATOM 674 O O . VAL A 1 81 ? -7.954 10.508 3.295 1.00 96.50 81 VAL A O 1
ATOM 677 N N . PRO A 1 82 ? -7.436 12.639 2.785 1.00 92.56 82 PRO A N 1
ATOM 678 C CA . PRO A 1 82 ? -6.372 12.276 1.855 1.00 92.56 82 PRO A CA 1
ATOM 679 C C . PRO A 1 82 ? -5.275 11.451 2.537 1.00 92.56 82 PRO A C 1
ATOM 681 O O . PRO A 1 82 ? -4.757 11.846 3.584 1.00 92.56 82 PRO A O 1
ATOM 684 N N . ILE A 1 83 ? -4.901 10.332 1.919 1.00 92.06 83 ILE A N 1
ATOM 685 C CA . ILE A 1 83 ? -3.792 9.475 2.353 1.00 92.06 83 ILE A CA 1
ATOM 686 C C . ILE A 1 83 ? -2.574 9.671 1.435 1.00 92.06 83 ILE A C 1
ATOM 688 O O . ILE A 1 83 ? -2.743 10.091 0.286 1.00 92.06 83 ILE A O 1
ATOM 692 N N . PRO A 1 84 ? -1.349 9.400 1.919 1.00 92.00 84 PRO A N 1
ATOM 693 C CA . PRO A 1 84 ? -0.160 9.404 1.075 1.00 92.00 84 PRO A CA 1
ATOM 694 C C . PRO A 1 84 ? -0.296 8.447 -0.113 1.00 92.00 84 PRO A C 1
ATOM 696 O O . PRO A 1 84 ? -1.005 7.442 -0.044 1.00 92.00 84 PRO A O 1
ATOM 699 N N . VAL A 1 85 ? 0.406 8.763 -1.199 1.00 92.25 85 VAL A N 1
ATOM 700 C CA . VAL A 1 85 ? 0.502 7.870 -2.357 1.00 92.25 85 VAL A CA 1
ATOM 701 C C . VAL A 1 85 ? 1.298 6.615 -1.996 1.00 92.25 85 VAL A C 1
ATOM 703 O O . VAL A 1 85 ? 2.257 6.687 -1.230 1.00 92.25 85 VAL A O 1
ATOM 706 N N . ILE A 1 86 ? 0.900 5.484 -2.573 1.00 92.81 86 ILE A N 1
ATOM 707 C CA . ILE A 1 86 ? 1.598 4.201 -2.455 1.00 92.81 86 ILE A CA 1
ATOM 708 C C . ILE A 1 86 ? 2.321 3.951 -3.776 1.00 92.81 86 ILE A C 1
ATOM 710 O O . ILE A 1 86 ? 1.733 4.114 -4.848 1.00 92.81 86 ILE A O 1
ATOM 714 N N . TYR A 1 87 ? 3.584 3.544 -3.700 1.00 93.44 87 TYR A N 1
ATOM 715 C CA . TYR A 1 87 ? 4.405 3.210 -4.855 1.00 93.44 87 TYR A CA 1
ATOM 716 C C . TYR A 1 87 ? 4.512 1.698 -5.014 1.00 93.44 87 TYR A C 1
ATOM 718 O O . TYR A 1 87 ? 4.831 0.967 -4.073 1.00 93.44 87 TYR A O 1
ATOM 726 N N . VAL A 1 88 ? 4.282 1.240 -6.239 1.00 94.62 88 VAL A N 1
ATOM 727 C CA . VAL A 1 88 ? 4.343 -0.169 -6.624 1.00 94.62 88 VAL A CA 1
ATOM 7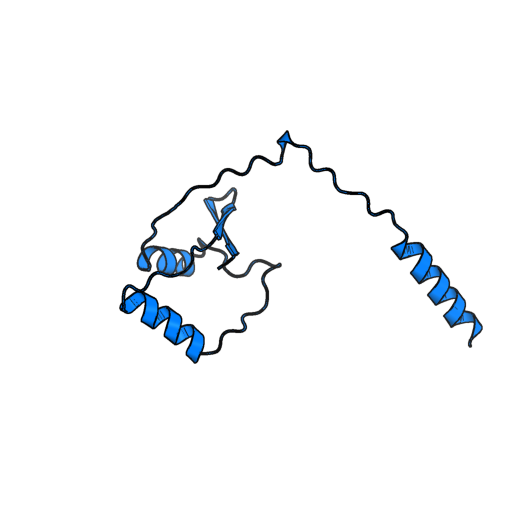28 C C . VAL A 1 88 ? 5.163 -0.326 -7.902 1.00 94.62 88 VAL A C 1
ATOM 730 O O . VAL A 1 88 ? 5.183 0.576 -8.744 1.00 94.62 88 VAL A O 1
ATOM 733 N N . ALA A 1 89 ? 5.830 -1.466 -8.039 1.00 93.88 89 ALA A N 1
ATOM 734 C CA . ALA A 1 89 ? 6.407 -1.945 -9.287 1.00 93.88 89 ALA A CA 1
ATOM 735 C C . ALA A 1 89 ? 5.400 -2.869 -9.974 1.00 93.88 89 ALA A C 1
ATOM 737 O O . ALA A 1 89 ? 4.734 -3.652 -9.302 1.00 93.88 89 ALA A O 1
ATOM 738 N N . GLN A 1 90 ? 5.294 -2.777 -11.297 1.00 93.81 90 GLN A N 1
ATOM 739 C CA . GLN A 1 90 ? 4.623 -3.791 -12.106 1.00 93.81 90 GLN A CA 1
ATOM 740 C C . GLN A 1 90 ? 5.677 -4.803 -12.553 1.00 93.81 90 GLN A C 1
ATOM 742 O O . GLN A 1 90 ? 6.701 -4.404 -13.111 1.00 93.81 90 GLN A O 1
ATOM 747 N N . GLU A 1 91 ? 5.421 -6.076 -12.288 1.00 93.75 91 GLU A N 1
ATOM 748 C CA . GLU A 1 91 ? 6.267 -7.199 -12.681 1.00 93.75 91 GLU A CA 1
ATOM 749 C C . GLU A 1 91 ? 5.919 -7.682 -14.101 1.00 93.75 91 GLU A C 1
ATOM 751 O O . GLU A 1 91 ? 4.896 -7.303 -14.680 1.00 93.75 91 GLU A O 1
ATOM 756 N N . ASP A 1 92 ? 6.760 -8.551 -14.667 1.00 93.06 92 ASP A N 1
ATOM 757 C CA . ASP A 1 92 ? 6.581 -9.097 -16.023 1.00 93.06 92 ASP A CA 1
ATOM 758 C C . ASP A 1 92 ? 5.298 -9.937 -16.188 1.00 93.06 92 ASP A C 1
ATOM 760 O O . ASP A 1 92 ? 4.817 -10.123 -17.307 1.00 93.06 92 ASP A O 1
ATOM 764 N N . ASP A 1 93 ? 4.748 -10.461 -15.090 1.00 92.94 93 ASP A N 1
ATOM 765 C CA . ASP A 1 93 ? 3.508 -11.244 -15.051 1.00 92.94 93 ASP A CA 1
ATOM 766 C C . ASP A 1 93 ? 2.258 -10.395 -14.748 1.00 92.94 93 ASP A C 1
ATOM 768 O O . ASP A 1 93 ? 1.207 -10.941 -14.416 1.00 92.94 93 ASP A O 1
ATOM 772 N N . ASP A 1 94 ? 2.374 -9.068 -14.869 1.00 92.06 94 ASP A N 1
ATOM 773 C CA . ASP A 1 94 ? 1.360 -8.061 -14.531 1.00 92.06 94 ASP A CA 1
ATOM 774 C C . ASP A 1 94 ? 0.983 -7.984 -13.040 1.00 92.06 94 ASP A C 1
ATOM 776 O O . ASP A 1 94 ? 0.157 -7.141 -12.664 1.00 92.06 94 ASP A O 1
ATOM 780 N N . SER A 1 95 ? 1.614 -8.784 -12.174 1.00 94.69 95 SER A N 1
ATOM 781 C CA . SER A 1 95 ? 1.475 -8.640 -10.726 1.00 94.69 95 SER A CA 1
ATOM 782 C C . SER A 1 95 ? 2.193 -7.389 -10.225 1.00 94.69 95 SER A C 1
ATOM 784 O O . SER A 1 95 ? 3.031 -6.787 -10.906 1.00 94.69 95 SER A O 1
ATOM 786 N N . TRP A 1 96 ? 1.790 -6.915 -9.050 1.00 95.75 96 TRP A N 1
ATOM 787 C CA . TRP A 1 96 ? 2.304 -5.680 -8.471 1.00 95.75 96 TRP A CA 1
ATOM 788 C C . TRP A 1 96 ? 3.127 -5.980 -7.225 1.00 95.75 96 TRP A C 1
ATOM 790 O O . TRP A 1 96 ? 2.659 -6.689 -6.344 1.00 95.75 96 TRP A O 1
ATOM 800 N N . THR A 1 97 ? 4.296 -5.371 -7.070 1.00 95.88 97 THR A N 1
ATOM 801 C CA . THR A 1 97 ? 5.083 -5.459 -5.831 1.00 95.88 97 THR A CA 1
ATOM 802 C C . THR A 1 97 ? 5.138 -4.103 -5.144 1.00 95.88 97 THR A C 1
ATOM 804 O O . THR A 1 97 ? 5.434 -3.088 -5.773 1.00 95.88 97 THR A O 1
ATOM 807 N N . VAL A 1 98 ? 4.853 -4.055 -3.841 1.00 94.44 98 VAL A N 1
ATOM 808 C CA . VAL A 1 98 ? 4.939 -2.806 -3.069 1.00 94.44 98 VAL A CA 1
ATOM 809 C C . VAL A 1 98 ? 6.394 -2.389 -2.889 1.00 94.44 98 VAL A C 1
ATOM 811 O O . VAL A 1 98 ? 7.207 -3.157 -2.380 1.00 94.44 98 VAL A O 1
ATOM 814 N N . ILE A 1 99 ? 6.692 -1.141 -3.249 1.00 91.94 99 ILE A N 1
ATOM 815 C CA . ILE A 1 99 ? 7.996 -0.512 -3.018 1.00 91.94 99 ILE A CA 1
ATOM 816 C C . ILE A 1 99 ? 7.940 0.313 -1.726 1.00 91.94 99 ILE A C 1
ATOM 818 O O . ILE A 1 99 ? 8.765 0.133 -0.834 1.00 91.94 99 ILE A O 1
ATOM 822 N N . GLU A 1 100 ? 6.949 1.206 -1.613 1.00 87.12 100 GLU A N 1
ATOM 823 C CA . GLU A 1 100 ? 6.806 2.141 -0.490 1.00 87.12 100 GLU A CA 1
ATOM 824 C C . GLU A 1 100 ? 5.328 2.493 -0.244 1.00 87.12 100 GLU A C 1
ATOM 826 O O . GLU A 1 100 ? 4.564 2.674 -1.195 1.00 87.12 100 GLU A O 1
ATOM 831 N N . GLY A 1 101 ? 4.930 2.592 1.030 1.00 79.56 101 GLY A N 1
ATOM 832 C CA . GLY A 1 101 ? 3.568 2.914 1.473 1.00 79.56 101 GLY A CA 1
ATOM 833 C C . GLY A 1 101 ? 3.416 2.947 2.989 1.00 79.56 101 GLY A C 1
ATOM 834 O O . GLY A 1 101 ? 4.201 2.258 3.686 1.00 79.56 101 GLY A O 1
#

Secondary structure (DSSP, 8-state):
-THHHHHHHHHHHHHHTS--------GGGG----------HHHHHHHHHHT-EES--TTPPPP---HHHHHHHHHHHHTT------EEEEPTTS-EEEEE-